Protein AF-A0A0G4MEJ2-F1 (afdb_monomer_lite)

Radius of gyration: 16.05 Å; chains: 1; bounding box: 35×45×44 Å

InterPro domains:
  IPR000631 ATP/ADP-dependent (S)-NAD(P)H-hydrate dehydratase [PF01256] (11-90)
  IPR000631 ATP/ADP-dependent (S)-NAD(P)H-hydrate dehydratase [PS51383] (1-112)
  IPR017953 Carbohydrate kinase, predicted, conserved site [PS01050] (48-58)
  IPR029056 Ribokinase-like [G3DSA:3.40.1190.20] (3-112)
  IPR029056 Ribokinase-like [SSF53613] (8-94)

Organism: Verticillium longisporum (NCBI:txid100787)

pLDDT: mean 74.96, std 11.47, range [34.28, 88.62]

Foldseek 3Di:
DCPPQVVLLVVLVVVVQDWDWDDDCWIWTGSNPDIDIHNQAAAPDDDVCLVVQLVVQLVVLVVVLVCVVVCVDDDDPDDDDSSVSNSVSNNRSVNVSRVVRVVVNVVVPDDD

Secondary structure (DSSP, 8-state):
--SSHHHHHHHHHHTTT--EEE-SSSEEEE-SS-EEEE--PPPS---TTHHHHHHHHHHHHHHHHHHHHTT-S--TT----HHHHHHHHHHHHHHHHHHHHHHHHHHTTS--

Sequence (112 aa):
EGGETGKVEALARELDGVTIIQKGGSDYISNGKTTLVVDLQGGKKRSGGQGDTLTGAIATFLGWRHAYLEGLWDRGDATLAEDELVGLAAFGGSAVTRMLATSLCKEGTEPT

Structure (mmCIF, N/CA/C/O backbone):
data_AF-A0A0G4MEJ2-F1
#
_entry.id   AF-A0A0G4MEJ2-F1
#
loop_
_atom_site.group_PDB
_atom_site.id
_atom_site.type_symbol
_atom_site.label_atom_id
_atom_site.label_alt_id
_atom_site.label_comp_id
_atom_site.label_asym_id
_atom_site.label_entity_id
_atom_site.label_seq_id
_atom_site.pdbx_PDB_ins_code
_atom_site.Cartn_x
_atom_site.Cartn_y
_atom_site.Cartn_z
_atom_site.occupancy
_atom_site.B_iso_or_equiv
_atom_site.auth_seq_id
_atom_site.auth_comp_id
_atom_site.auth_asym_id
_atom_site.auth_atom_id
_atom_site.pdbx_PDB_model_num
ATOM 1 N N . GLU A 1 1 ? -8.899 -20.372 13.253 1.00 34.28 1 GLU A N 1
ATOM 2 C CA . GLU A 1 1 ? -8.267 -19.084 13.607 1.00 34.28 1 GLU A CA 1
ATOM 3 C C . GLU A 1 1 ? -7.894 -18.379 12.308 1.00 34.28 1 GLU A C 1
ATOM 5 O O . GLU A 1 1 ? -7.232 -18.992 11.488 1.00 34.28 1 GLU A O 1
ATOM 10 N N . GLY A 1 2 ? -8.432 -17.188 12.039 1.00 48.56 2 GLY A N 1
ATOM 11 C CA . GLY A 1 2 ? -8.260 -16.500 10.742 1.00 48.56 2 GLY A CA 1
ATOM 12 C C . GLY A 1 2 ? -9.196 -15.299 10.561 1.00 48.56 2 GLY A C 1
ATOM 13 O O . GLY A 1 2 ? -9.718 -15.073 9.476 1.00 48.56 2 GLY A O 1
ATOM 14 N N . GLY A 1 3 ? -9.512 -14.595 11.653 1.00 60.91 3 GLY A N 1
ATOM 15 C CA . GLY A 1 3 ? -10.735 -13.788 11.757 1.00 60.91 3 GLY A CA 1
ATOM 16 C C . GLY A 1 3 ? -10.800 -12.527 10.887 1.00 60.91 3 GLY A C 1
ATOM 17 O O . GLY A 1 3 ? -11.892 -12.187 10.426 1.00 60.91 3 GLY A O 1
ATOM 18 N N . GLU A 1 4 ? -9.670 -11.851 10.653 1.00 64.19 4 GLU A N 1
ATOM 19 C CA . GLU A 1 4 ? -9.621 -10.566 9.930 1.00 64.19 4 GLU A CA 1
ATOM 20 C C . GLU A 1 4 ? -8.715 -10.611 8.693 1.00 64.19 4 GLU A C 1
ATOM 22 O O . GLU A 1 4 ? -9.179 -10.300 7.598 1.00 64.19 4 GLU A O 1
ATOM 27 N N . THR A 1 5 ? -7.479 -11.107 8.817 1.00 72.81 5 THR A N 1
ATOM 28 C CA . THR A 1 5 ? -6.548 -11.269 7.682 1.00 72.81 5 THR A CA 1
ATOM 29 C C . THR A 1 5 ? -7.113 -12.169 6.583 1.00 72.81 5 THR A C 1
ATOM 31 O O . THR A 1 5 ? -7.091 -11.801 5.411 1.00 72.81 5 THR A O 1
ATOM 34 N N . GLY A 1 6 ? -7.732 -13.293 6.960 1.00 77.00 6 GLY A N 1
ATOM 35 C CA . GLY A 1 6 ? -8.335 -14.228 6.006 1.00 77.00 6 GLY A CA 1
ATOM 36 C C . GLY A 1 6 ? -9.509 -13.639 5.214 1.00 77.00 6 GLY A C 1
ATOM 37 O O . GLY A 1 6 ? -9.749 -14.048 4.081 1.00 77.00 6 GLY A O 1
ATOM 38 N N . LYS A 1 7 ? -10.225 -12.645 5.764 1.00 81.75 7 LYS A N 1
ATOM 39 C CA . LYS A 1 7 ? -11.319 -11.963 5.049 1.00 81.75 7 LYS A CA 1
ATOM 40 C C . LYS A 1 7 ? -10.788 -11.003 3.991 1.00 81.75 7 LYS A C 1
ATOM 42 O O . LYS A 1 7 ? -11.322 -10.962 2.888 1.00 81.75 7 LYS A O 1
ATOM 47 N N . VAL A 1 8 ? -9.741 -10.250 4.323 1.00 83.44 8 VAL A N 1
ATOM 48 C CA . VAL A 1 8 ? -9.080 -9.325 3.393 1.00 83.44 8 VAL A CA 1
ATOM 49 C C . VAL A 1 8 ? -8.377 -10.066 2.264 1.00 83.44 8 VAL A C 1
ATOM 51 O O . VAL A 1 8 ? -8.477 -9.651 1.115 1.00 83.44 8 VAL A O 1
ATOM 54 N N . GLU A 1 9 ? -7.744 -11.197 2.568 1.00 84.19 9 GLU A N 1
ATOM 55 C CA . GLU A 1 9 ? -7.143 -12.073 1.560 1.00 84.19 9 GLU A CA 1
ATOM 56 C C . GLU A 1 9 ? -8.184 -12.639 0.600 1.00 84.19 9 GLU A C 1
ATOM 58 O O . GLU A 1 9 ? -7.997 -12.583 -0.615 1.00 84.19 9 GLU A O 1
ATOM 63 N N . ALA A 1 10 ? -9.291 -13.166 1.134 1.00 84.06 10 ALA A N 1
ATOM 64 C CA . ALA A 1 10 ? -10.374 -13.702 0.320 1.00 84.06 10 ALA A CA 1
ATOM 65 C C . ALA A 1 10 ? -10.980 -12.620 -0.583 1.00 84.06 10 ALA A C 1
ATOM 67 O O . ALA A 1 10 ? -11.194 -12.864 -1.766 1.00 84.06 10 ALA A O 1
ATOM 68 N N . LEU A 1 11 ? -11.185 -11.410 -0.054 1.00 84.50 11 LEU A N 1
ATOM 69 C CA . LEU A 1 11 ? -11.704 -10.289 -0.834 1.00 84.50 11 LEU A CA 1
ATOM 70 C C . LEU A 1 11 ? -10.729 -9.853 -1.936 1.00 84.50 11 LEU A C 1
ATOM 72 O O . LEU A 1 11 ? -11.154 -9.602 -3.059 1.00 84.50 11 LEU A O 1
ATOM 76 N N . ALA A 1 12 ? -9.430 -9.792 -1.640 1.00 85.06 12 ALA A N 1
ATOM 77 C CA . ALA A 1 12 ? -8.411 -9.451 -2.629 1.00 85.06 12 ALA A CA 1
ATOM 78 C C . ALA A 1 12 ? -8.326 -10.501 -3.745 1.00 85.06 12 ALA A C 1
ATOM 80 O O . ALA A 1 12 ? -8.188 -10.139 -4.909 1.00 85.06 12 ALA A O 1
ATOM 81 N N . ARG A 1 13 ? -8.474 -11.793 -3.414 1.00 84.69 13 ARG A N 1
ATOM 82 C CA . ARG A 1 13 ? -8.545 -12.879 -4.408 1.00 84.69 13 ARG A CA 1
ATOM 83 C C . ARG A 1 13 ? -9.786 -12.791 -5.287 1.00 84.69 13 ARG A C 1
ATOM 85 O O . ARG A 1 13 ? -9.670 -12.973 -6.492 1.00 84.69 13 ARG A O 1
ATOM 92 N N . GLU A 1 14 ? -10.943 -12.508 -4.696 1.00 87.25 14 GLU A N 1
ATOM 93 C CA . GLU A 1 14 ? -12.208 -12.405 -5.434 1.00 87.25 14 GLU A CA 1
ATOM 94 C C . GLU A 1 14 ? -12.210 -11.215 -6.404 1.00 87.25 14 GLU A C 1
ATOM 96 O O . GLU A 1 14 ? -12.830 -11.256 -7.462 1.00 87.25 14 GLU A O 1
ATOM 101 N N . LEU A 1 15 ? -11.465 -10.163 -6.065 1.00 84.50 15 LEU A N 1
ATOM 102 C CA . LEU A 1 15 ? -11.258 -8.986 -6.903 1.00 84.50 15 LEU A CA 1
ATOM 103 C C . LEU A 1 15 ? -10.028 -9.112 -7.825 1.00 84.50 15 LEU A C 1
ATOM 105 O O . LEU A 1 15 ? -9.451 -8.099 -8.206 1.00 84.50 15 LEU A O 1
ATOM 109 N N . ASP A 1 16 ? -9.623 -10.336 -8.176 1.00 81.31 16 ASP A N 1
ATOM 110 C CA . ASP A 1 16 ? -8.545 -10.632 -9.135 1.00 81.31 16 ASP A CA 1
ATOM 111 C C . ASP A 1 16 ? -7.145 -10.128 -8.713 1.00 81.31 16 ASP A C 1
ATOM 113 O O . ASP A 1 16 ? -6.316 -9.715 -9.521 1.00 81.31 16 ASP A O 1
ATOM 117 N N . GLY A 1 17 ? -6.852 -10.156 -7.409 1.00 76.69 17 GLY A N 1
ATOM 118 C CA . GLY A 1 17 ? -5.518 -9.864 -6.870 1.00 76.69 17 GLY A CA 1
ATOM 119 C C . GLY A 1 17 ? -5.214 -8.381 -6.640 1.00 76.69 17 GLY A C 1
ATOM 120 O O . GLY A 1 17 ? -4.049 -8.002 -6.499 1.00 76.69 17 GLY A O 1
ATOM 121 N N . VAL A 1 18 ? -6.236 -7.523 -6.578 1.00 84.12 18 VAL A N 1
ATOM 122 C CA . VAL A 1 18 ? -6.061 -6.113 -6.188 1.00 84.12 18 VAL A CA 1
ATOM 123 C C . VAL A 1 18 ? -5.521 -5.983 -4.762 1.00 84.12 18 VAL A C 1
ATOM 125 O O . VAL A 1 18 ? -5.815 -6.789 -3.879 1.00 84.12 18 VAL A O 1
ATOM 128 N N . THR A 1 19 ? -4.749 -4.924 -4.511 1.00 83.69 19 THR A N 1
ATOM 129 C CA . THR A 1 19 ? -4.264 -4.613 -3.160 1.00 83.69 19 THR A CA 1
ATOM 130 C C . THR A 1 19 ? -5.347 -3.897 -2.359 1.00 83.69 19 THR A C 1
ATOM 132 O O . THR A 1 19 ? -5.773 -2.798 -2.711 1.00 83.69 19 THR A O 1
ATOM 135 N N . ILE A 1 20 ? -5.775 -4.511 -1.260 1.00 84.25 20 ILE A N 1
ATOM 136 C CA . ILE A 1 20 ? -6.805 -4.002 -0.355 1.00 84.25 20 ILE A CA 1
ATOM 137 C C . ILE A 1 20 ? -6.163 -3.572 0.953 1.00 84.25 20 ILE A C 1
ATOM 139 O O . ILE A 1 20 ? -5.400 -4.329 1.546 1.00 84.25 20 ILE A O 1
ATOM 143 N N . ILE A 1 21 ? -6.530 -2.380 1.428 1.00 83.38 21 ILE A N 1
ATOM 144 C CA . ILE A 1 21 ? -6.159 -1.865 2.748 1.00 83.38 21 ILE A CA 1
ATOM 145 C C . ILE A 1 21 ? -7.416 -1.827 3.621 1.00 83.38 21 ILE A C 1
ATOM 147 O O . ILE A 1 21 ? -8.264 -0.943 3.469 1.00 83.38 21 ILE A O 1
ATOM 151 N N . GLN A 1 22 ? -7.540 -2.767 4.554 1.00 83.50 22 GLN A N 1
ATOM 152 C CA . GLN A 1 22 ? -8.571 -2.733 5.587 1.00 83.50 22 GLN A CA 1
ATOM 153 C C . GLN A 1 22 ? -8.041 -1.990 6.805 1.00 83.50 22 GLN A C 1
ATOM 155 O O . GLN A 1 22 ? -7.203 -2.495 7.548 1.00 83.50 22 GLN A O 1
ATOM 160 N N . LYS A 1 23 ? -8.575 -0.790 7.019 1.00 76.19 23 LYS A N 1
ATOM 161 C CA . LYS A 1 23 ? -8.229 0.035 8.175 1.00 76.19 23 LYS A CA 1
ATOM 162 C C . LYS A 1 23 ? -8.978 -0.411 9.424 1.00 76.19 23 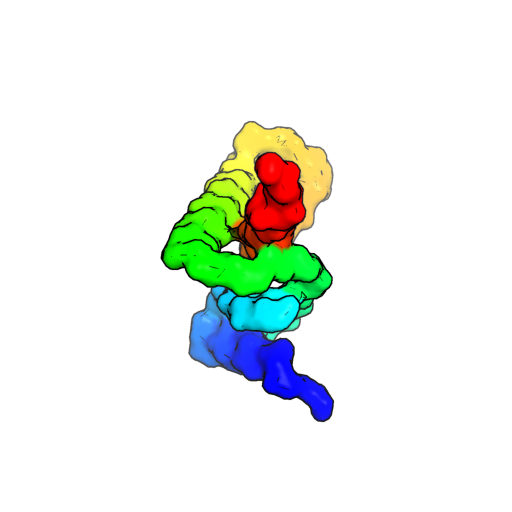LYS A C 1
ATOM 164 O O . LYS A 1 23 ? -10.166 -0.732 9.344 1.00 76.19 23 LYS A O 1
ATOM 169 N N . GLY A 1 24 ? -8.320 -0.354 10.576 1.00 75.00 24 GLY A N 1
ATOM 170 C CA . GLY A 1 24 ? -8.896 -0.811 11.841 1.00 75.00 24 GLY A CA 1
ATOM 171 C C . GLY A 1 24 ? -8.073 -0.416 13.064 1.00 75.00 24 GLY A C 1
ATOM 172 O O . GLY A 1 24 ? -7.362 0.587 13.059 1.00 75.00 24 GLY A O 1
ATOM 173 N N . GLY A 1 25 ? -8.186 -1.203 14.139 1.00 71.25 25 GLY A N 1
ATOM 174 C CA . GLY A 1 25 ? -7.259 -1.105 15.277 1.00 71.25 25 GLY A CA 1
ATOM 175 C C . GLY A 1 25 ? -5.810 -1.382 14.856 1.00 71.25 25 GLY A C 1
ATOM 176 O O . GLY A 1 25 ? -4.892 -0.722 15.339 1.00 71.25 25 GLY A O 1
ATOM 177 N N . SER A 1 26 ? -5.648 -2.259 13.868 1.00 77.12 26 SER A N 1
ATOM 178 C CA . SER A 1 26 ? -4.444 -2.460 13.063 1.00 77.12 26 SER A CA 1
ATOM 179 C C . SER A 1 26 ? -4.872 -2.423 11.589 1.00 77.12 26 SER A C 1
ATOM 181 O O . SER A 1 26 ? -6.014 -2.777 11.279 1.00 77.12 26 SER A O 1
ATOM 183 N N . ASP A 1 27 ? -4.005 -1.944 10.694 1.00 81.56 27 ASP A N 1
ATOM 184 C CA . ASP A 1 27 ? -4.328 -1.905 9.263 1.00 81.56 27 ASP A CA 1
ATOM 185 C C . ASP A 1 27 ? -3.804 -3.183 8.602 1.00 81.56 27 ASP A C 1
ATOM 187 O O . ASP A 1 27 ? -2.632 -3.534 8.753 1.00 81.56 27 ASP A O 1
ATOM 191 N N . TYR A 1 28 ? -4.667 -3.869 7.857 1.00 84.75 28 TYR A N 1
ATOM 192 C CA . TYR A 1 28 ? -4.317 -5.073 7.110 1.00 84.75 28 TYR A CA 1
ATOM 193 C C . TYR A 1 28 ? -4.253 -4.753 5.626 1.00 84.75 28 TYR A C 1
ATOM 195 O O . TYR A 1 28 ? -5.199 -4.201 5.064 1.00 84.75 28 TYR A O 1
ATOM 203 N N . ILE A 1 29 ? -3.147 -5.110 4.989 1.00 86.25 29 ILE A N 1
ATOM 204 C CA . ILE A 1 29 ? -2.899 -4.850 3.575 1.00 86.25 29 ILE A CA 1
ATOM 205 C C . ILE A 1 29 ? -2.699 -6.194 2.895 1.00 86.25 29 ILE A C 1
ATOM 207 O O . ILE A 1 29 ? -1.762 -6.900 3.247 1.00 86.25 29 ILE A O 1
ATOM 211 N N . SER A 1 30 ? -3.540 -6.566 1.933 1.00 85.19 30 SER A N 1
ATOM 212 C CA . SER A 1 30 ? -3.369 -7.828 1.203 1.00 85.19 30 SER A CA 1
ATOM 213 C C . SER A 1 30 ? -3.613 -7.675 -0.282 1.00 85.19 30 SER A C 1
ATOM 215 O O . SER A 1 30 ? -4.511 -6.949 -0.697 1.00 85.19 30 SER A O 1
ATOM 217 N N . ASN A 1 31 ? -2.832 -8.407 -1.071 1.00 84.00 31 ASN A N 1
ATOM 218 C CA . ASN A 1 31 ? -3.034 -8.602 -2.508 1.00 84.00 31 ASN A CA 1
ATOM 219 C C . ASN A 1 31 ? -3.615 -9.998 -2.826 1.00 84.00 31 ASN A C 1
ATOM 221 O O . ASN A 1 31 ? -3.572 -10.456 -3.965 1.00 84.00 31 ASN A O 1
ATOM 225 N N . GLY A 1 32 ? -4.086 -10.727 -1.807 1.00 80.31 32 GLY A N 1
ATOM 226 C CA . GLY A 1 32 ? -4.611 -12.087 -1.940 1.00 80.31 32 GLY A CA 1
ATOM 227 C C . GLY A 1 32 ? -3.540 -13.187 -1.965 1.00 80.31 32 GLY A C 1
ATOM 228 O O . GLY A 1 32 ? -3.876 -14.368 -1.845 1.00 80.31 32 GLY A O 1
ATOM 229 N N . LYS A 1 33 ? -2.253 -12.845 -2.075 1.00 80.31 33 LYS A N 1
ATOM 230 C CA . LYS A 1 33 ? -1.123 -13.787 -1.951 1.00 80.31 33 LYS A CA 1
ATOM 231 C C . LYS A 1 33 ? -0.325 -13.552 -0.672 1.00 80.31 33 LYS A C 1
ATOM 233 O O . LYS A 1 33 ? -0.001 -14.508 0.024 1.00 80.31 33 LYS A O 1
ATOM 238 N N . THR A 1 34 ? -0.067 -12.287 -0.366 1.00 79.44 34 THR A N 1
ATOM 239 C CA . THR A 1 34 ? 0.704 -11.823 0.784 1.00 79.44 34 THR A CA 1
ATOM 240 C C . THR A 1 34 ? -0.124 -10.815 1.563 1.00 79.44 34 THR A C 1
ATOM 242 O O . THR A 1 34 ? -0.758 -9.938 0.972 1.00 79.44 34 THR A O 1
ATOM 245 N N . THR A 1 35 ? -0.078 -10.920 2.890 1.00 82.56 35 THR A N 1
ATOM 246 C CA . THR A 1 35 ? -0.754 -9.994 3.799 1.00 82.56 35 THR A CA 1
ATOM 247 C C . THR A 1 35 ? 0.254 -9.350 4.731 1.00 82.56 35 THR A C 1
ATOM 249 O O . THR A 1 35 ? 0.982 -10.032 5.450 1.00 82.56 35 THR A O 1
ATOM 252 N N . LEU A 1 36 ? 0.285 -8.023 4.717 1.00 81.88 36 LEU A N 1
ATOM 253 C CA . LEU A 1 36 ? 1.069 -7.190 5.611 1.00 81.88 36 LEU A CA 1
ATOM 254 C C . LEU A 1 36 ? 0.161 -6.652 6.713 1.00 81.88 36 LEU A C 1
ATOM 256 O O . LEU A 1 36 ? -0.981 -6.256 6.468 1.00 81.88 36 LEU A O 1
ATOM 260 N N . VAL A 1 37 ? 0.691 -6.615 7.930 1.00 82.88 37 VAL A N 1
ATOM 261 C CA . VAL A 1 37 ? 0.001 -6.057 9.091 1.00 82.88 37 VAL A CA 1
ATOM 262 C C . VAL A 1 37 ? 0.758 -4.821 9.541 1.00 82.88 37 VAL A C 1
ATOM 264 O O . VAL A 1 37 ? 1.948 -4.883 9.845 1.00 82.88 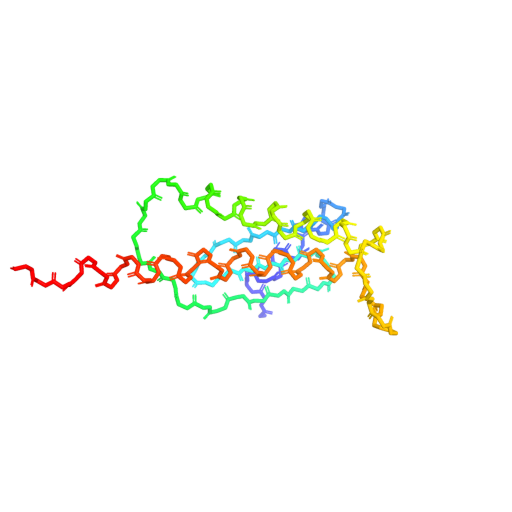37 VAL A O 1
ATOM 267 N N . VAL A 1 38 ? 0.063 -3.692 9.593 1.00 79.12 38 VAL A N 1
ATOM 268 C CA . VAL A 1 38 ? 0.578 -2.462 10.184 1.00 79.12 38 VAL A CA 1
ATOM 269 C C . VAL A 1 38 ? -0.005 -2.365 11.583 1.00 79.12 38 VAL A C 1
ATOM 271 O O . VAL A 1 38 ? -1.188 -2.067 11.743 1.00 79.12 38 VAL A O 1
ATOM 274 N N . ASP A 1 39 ? 0.827 -2.577 12.602 1.00 76.31 39 ASP A N 1
ATOM 275 C CA . ASP A 1 39 ? 0.432 -2.475 14.016 1.00 76.31 39 ASP A CA 1
ATOM 276 C C . ASP A 1 39 ? 0.973 -1.209 14.709 1.00 76.31 39 ASP A C 1
ATOM 278 O O . ASP A 1 39 ? 1.298 -1.176 15.891 1.00 76.31 39 ASP A O 1
ATOM 282 N N . LEU A 1 40 ? 1.115 -0.123 13.949 1.00 69.12 40 LEU A N 1
ATOM 283 C CA . LEU A 1 40 ? 1.600 1.153 14.474 1.00 69.12 40 LEU A CA 1
ATOM 284 C C . LEU A 1 40 ? 0.494 1.899 15.214 1.00 69.12 40 LEU A C 1
ATOM 286 O O . LEU A 1 40 ? -0.445 2.350 14.582 1.00 69.12 40 LEU A O 1
ATOM 290 N N . GLN A 1 41 ? 0.608 2.120 16.521 1.00 64.88 41 GLN A N 1
ATOM 291 C CA . GLN A 1 41 ? -0.406 2.856 17.285 1.00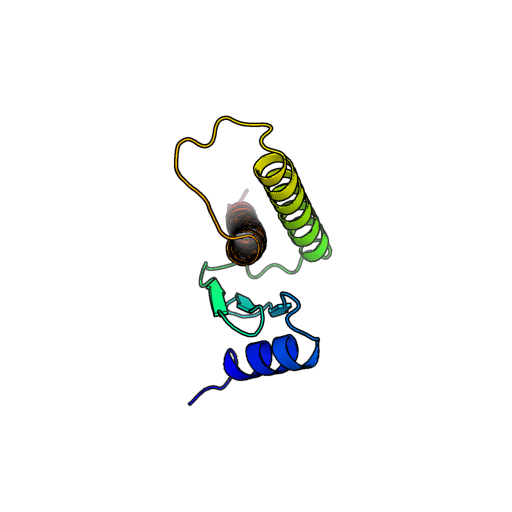 64.88 41 GLN A CA 1
ATOM 292 C C . GLN A 1 41 ? -0.796 4.189 16.606 1.00 64.88 41 GLN A C 1
ATOM 294 O O . GLN A 1 41 ? 0.040 5.078 16.437 1.00 64.88 41 GLN A O 1
ATOM 299 N N . GLY A 1 42 ? -2.069 4.312 16.210 1.00 63.41 42 GLY A N 1
ATOM 300 C CA . GLY A 1 42 ? -2.637 5.514 15.591 1.00 63.41 42 GLY A CA 1
ATOM 301 C C . GLY A 1 42 ? -3.352 6.415 16.602 1.00 63.41 42 GLY A C 1
ATOM 302 O O . GLY A 1 42 ? -3.848 5.950 17.632 1.00 63.41 42 GLY A O 1
ATOM 303 N N . GLY A 1 43 ? -3.444 7.710 16.298 1.00 58.28 43 GLY A N 1
ATOM 304 C CA . GLY A 1 43 ? -4.215 8.662 17.099 1.00 58.28 43 GLY A CA 1
ATOM 305 C C . GLY A 1 43 ? -5.722 8.383 17.046 1.00 58.28 43 GLY A C 1
ATOM 306 O O . GLY A 1 43 ? -6.278 8.098 15.991 1.00 58.28 43 GLY A O 1
ATOM 307 N N . LYS A 1 44 ? -6.420 8.514 18.183 1.00 56.66 44 LYS A N 1
ATOM 308 C CA . LYS A 1 44 ? -7.878 8.269 18.300 1.00 56.66 44 LYS A CA 1
ATOM 309 C C . LYS A 1 44 ? -8.758 9.346 17.641 1.00 56.66 44 LYS A C 1
ATOM 311 O O . LYS A 1 44 ? -9.985 9.250 17.677 1.00 56.66 44 LYS A O 1
ATOM 316 N N . LYS A 1 45 ? -8.165 10.406 17.086 1.00 55.94 45 LYS A N 1
ATOM 317 C CA . LYS A 1 45 ? -8.888 11.589 16.603 1.00 55.94 45 LYS A CA 1
ATOM 318 C C . LYS A 1 45 ? -9.390 11.357 15.178 1.00 55.94 45 LYS A C 1
ATOM 320 O O . LYS A 1 45 ? -8.585 11.273 14.264 1.00 55.94 45 LYS A O 1
ATOM 325 N N . ARG A 1 46 ? -10.712 11.301 14.963 1.00 57.75 46 ARG A N 1
ATOM 326 C CA . ARG A 1 46 ? -11.347 11.296 13.626 1.00 57.75 46 ARG A CA 1
ATOM 327 C C . ARG A 1 46 ? -11.429 12.720 13.066 1.00 57.75 46 ARG A C 1
ATOM 329 O O . ARG A 1 46 ? -12.441 13.396 13.206 1.00 57.75 46 ARG A O 1
ATOM 336 N N . SER A 1 47 ? -10.356 13.193 12.447 1.00 59.41 47 SER A N 1
ATOM 337 C CA . SER A 1 47 ? -10.427 14.300 11.487 1.00 59.41 47 SER A CA 1
ATOM 338 C C . SER A 1 47 ? -10.960 13.792 10.140 1.00 59.41 47 SER A C 1
ATOM 340 O O . SER A 1 47 ? -10.545 12.733 9.669 1.00 59.41 47 SER A O 1
ATOM 342 N N . GLY A 1 48 ? -11.874 14.541 9.514 1.00 61.94 48 GLY A N 1
ATOM 343 C CA . GLY A 1 48 ? -12.529 14.159 8.253 1.00 61.94 48 GLY A CA 1
ATOM 344 C C . GLY A 1 48 ? -11.587 13.931 7.058 1.00 61.94 48 GLY A C 1
ATOM 345 O O . GLY A 1 48 ? -12.005 13.295 6.103 1.00 61.94 48 GLY A O 1
ATOM 346 N N . GLY A 1 49 ? -10.323 14.373 7.133 1.00 68.38 49 GLY A N 1
ATOM 347 C CA . GLY A 1 49 ? -9.331 14.284 6.048 1.00 68.38 49 GLY A CA 1
ATOM 348 C C . GLY A 1 49 ? -8.285 13.164 6.167 1.00 68.38 49 GLY A C 1
ATOM 349 O O . GLY A 1 49 ? -7.345 13.120 5.381 1.00 68.38 49 GLY A O 1
ATOM 350 N N . GLN A 1 50 ? -8.398 12.242 7.131 1.00 68.81 50 GLN A N 1
ATOM 351 C CA . GLN A 1 50 ? -7.421 11.141 7.276 1.00 68.81 50 GLN A CA 1
ATOM 352 C C . GLN A 1 50 ? -7.357 10.204 6.063 1.00 68.81 50 GLN A C 1
ATOM 354 O O . GLN A 1 50 ? -6.316 9.610 5.794 1.00 68.81 50 GLN A O 1
ATOM 359 N N . GLY A 1 51 ? -8.471 10.047 5.342 1.00 72.12 51 GLY A N 1
ATOM 360 C CA . GLY A 1 51 ? -8.497 9.284 4.094 1.00 72.12 51 GLY A CA 1
ATOM 361 C C . GLY A 1 51 ? -7.714 9.970 2.974 1.00 72.12 51 GLY A C 1
ATOM 362 O O . GLY A 1 51 ? -7.022 9.291 2.218 1.00 72.12 51 GLY A O 1
ATOM 363 N N . ASP A 1 52 ? -7.765 11.298 2.913 1.00 78.81 52 ASP A N 1
ATOM 364 C CA . ASP A 1 52 ? -7.111 12.088 1.866 1.00 78.81 52 ASP A CA 1
ATOM 365 C C . ASP A 1 52 ? -5.593 12.104 2.054 1.00 78.81 52 ASP A C 1
ATOM 367 O O . ASP A 1 52 ? -4.840 11.892 1.107 1.00 78.81 52 ASP A O 1
ATOM 371 N N . THR A 1 53 ? -5.122 12.251 3.297 1.00 77.88 53 THR A N 1
ATOM 372 C CA . THR A 1 53 ? -3.688 12.139 3.605 1.00 77.88 53 THR A CA 1
ATOM 373 C C . THR A 1 53 ? -3.147 10.748 3.277 1.00 77.88 53 THR A C 1
ATOM 375 O O . THR A 1 53 ? -2.071 10.633 2.692 1.00 77.88 53 THR A O 1
ATOM 378 N N . LEU A 1 54 ? -3.902 9.693 3.598 1.00 78.38 54 LEU A N 1
ATOM 379 C CA . LEU A 1 54 ? -3.510 8.319 3.289 1.00 78.38 54 LEU A CA 1
ATOM 380 C C . LEU A 1 54 ? -3.403 8.082 1.787 1.00 78.38 54 LEU A C 1
ATOM 382 O O . LEU A 1 54 ? -2.388 7.586 1.307 1.00 78.38 54 LEU A O 1
ATOM 386 N N . THR A 1 55 ? -4.453 8.426 1.047 1.00 80.94 55 THR A N 1
ATOM 387 C CA . THR A 1 55 ? -4.487 8.220 -0.403 1.00 80.94 55 THR A CA 1
ATOM 388 C C . THR A 1 55 ? -3.427 9.066 -1.107 1.00 80.94 55 THR A C 1
ATOM 390 O O . THR A 1 55 ? -2.756 8.551 -1.997 1.00 80.94 55 THR A O 1
ATOM 393 N N . GLY A 1 56 ? -3.182 10.301 -0.656 1.00 84.00 56 GLY A N 1
ATOM 394 C CA . GLY A 1 56 ? -2.099 11.152 -1.159 1.00 84.00 56 GLY A CA 1
ATOM 395 C C . GLY A 1 56 ? -0.697 10.589 -0.891 1.00 84.00 56 GLY A C 1
ATOM 396 O O . GLY A 1 56 ? 0.151 10.588 -1.787 1.00 84.00 56 GLY A O 1
ATOM 397 N N . ALA A 1 57 ? -0.451 10.045 0.306 1.00 85.12 57 ALA A N 1
ATOM 398 C CA . ALA A 1 57 ? 0.815 9.386 0.628 1.00 85.12 57 ALA A CA 1
ATOM 399 C C . ALA A 1 57 ? 1.025 8.120 -0.221 1.00 85.12 57 ALA A C 1
ATOM 401 O O . ALA A 1 57 ? 2.088 7.948 -0.815 1.00 85.12 57 ALA A O 1
ATOM 402 N N . ILE A 1 58 ? -0.002 7.270 -0.350 1.00 84.88 58 ILE A N 1
ATOM 403 C CA . ILE A 1 58 ? 0.053 6.066 -1.197 1.00 84.88 58 ILE A CA 1
ATOM 404 C C . ILE A 1 58 ? 0.310 6.445 -2.657 1.00 84.88 58 ILE A C 1
ATOM 406 O O . ILE A 1 58 ? 1.187 5.862 -3.286 1.00 84.88 58 ILE A O 1
ATOM 410 N N . ALA A 1 59 ? -0.409 7.435 -3.195 1.00 85.88 59 ALA A N 1
ATOM 411 C CA . ALA A 1 59 ? -0.220 7.903 -4.567 1.00 85.88 59 ALA A CA 1
ATOM 412 C C . ALA A 1 59 ? 1.218 8.386 -4.814 1.00 85.88 59 ALA A C 1
ATOM 414 O O . ALA A 1 59 ? 1.803 8.080 -5.851 1.00 85.88 59 ALA A O 1
ATOM 415 N N . THR A 1 60 ? 1.815 9.067 -3.833 1.00 88.62 60 THR A N 1
ATOM 416 C CA . THR A 1 60 ? 3.217 9.503 -3.896 1.00 88.62 60 THR A CA 1
ATOM 417 C C . THR A 1 60 ? 4.169 8.306 -3.957 1.00 88.62 60 THR A C 1
ATOM 419 O O . THR A 1 60 ? 5.025 8.246 -4.841 1.00 88.62 60 THR A O 1
ATOM 422 N N . PHE A 1 61 ? 3.985 7.309 -3.085 1.00 87.12 61 PHE A N 1
ATOM 423 C CA . PHE A 1 61 ? 4.801 6.092 -3.107 1.00 87.12 61 PHE A CA 1
ATOM 424 C C . PHE A 1 61 ? 4.607 5.268 -4.388 1.00 87.12 61 PHE A C 1
ATOM 426 O O . PHE A 1 61 ? 5.570 4.699 -4.896 1.00 87.12 61 PHE A O 1
ATOM 433 N N . LEU A 1 62 ? 3.399 5.237 -4.957 1.00 85.88 62 LEU A N 1
ATOM 434 C CA . LEU A 1 62 ? 3.143 4.609 -6.257 1.00 85.88 62 LEU A CA 1
ATOM 435 C C . LEU A 1 62 ? 3.832 5.359 -7.407 1.00 85.88 62 LEU A C 1
ATOM 437 O O . LEU A 1 62 ? 4.353 4.722 -8.320 1.00 85.88 62 LEU A O 1
ATOM 441 N N . GLY A 1 63 ? 3.893 6.692 -7.344 1.00 86.69 63 GLY A N 1
ATOM 442 C CA . GLY A 1 63 ? 4.677 7.502 -8.277 1.00 86.69 63 GLY A CA 1
ATOM 443 C C . GLY A 1 63 ? 6.171 7.179 -8.204 1.00 86.69 63 GLY A C 1
ATOM 444 O O . GLY A 1 63 ? 6.810 6.966 -9.232 1.00 86.69 63 GLY A O 1
ATOM 445 N N . TRP A 1 64 ? 6.722 7.044 -6.994 1.00 87.06 64 TRP A N 1
ATOM 446 C CA . TRP A 1 64 ? 8.108 6.599 -6.809 1.00 87.06 64 TRP A CA 1
ATOM 447 C C . TRP A 1 64 ? 8.330 5.162 -7.268 1.00 87.06 64 TRP A C 1
ATOM 449 O O . TRP A 1 64 ? 9.351 4.889 -7.886 1.00 87.06 64 TRP A O 1
ATOM 459 N N . ARG A 1 65 ? 7.373 4.253 -7.054 1.00 86.25 65 ARG A N 1
ATOM 460 C CA . ARG A 1 65 ? 7.414 2.904 -7.640 1.00 86.25 65 ARG A CA 1
ATOM 461 C C . ARG A 1 65 ? 7.506 2.974 -9.162 1.00 86.25 65 ARG A C 1
ATOM 463 O O . ARG A 1 65 ? 8.303 2.249 -9.742 1.00 86.25 65 ARG A O 1
ATOM 470 N N . HIS A 1 66 ? 6.697 3.807 -9.811 1.00 84.31 66 HIS A N 1
ATOM 471 C CA . HIS A 1 66 ? 6.710 3.926 -11.267 1.00 84.31 66 HIS A CA 1
ATOM 472 C C . HIS A 1 66 ? 8.063 4.439 -11.776 1.00 84.31 66 HIS A C 1
ATOM 474 O O . HIS A 1 66 ? 8.686 3.773 -12.594 1.00 84.31 66 HIS A O 1
ATOM 480 N N . ALA A 1 67 ? 8.574 5.529 -11.200 1.00 85.19 67 ALA A N 1
ATOM 481 C CA . ALA A 1 67 ? 9.895 6.060 -11.536 1.00 85.19 67 ALA A CA 1
ATOM 482 C C . ALA A 1 67 ? 11.037 5.079 -11.208 1.00 85.19 67 ALA A C 1
ATOM 484 O O . ALA A 1 67 ? 12.023 4.999 -11.943 1.00 85.19 67 ALA A O 1
ATOM 485 N N . TYR A 1 68 ? 10.887 4.285 -10.140 1.00 82.50 68 TYR A N 1
ATOM 486 C CA . TYR A 1 68 ? 11.785 3.177 -9.846 1.00 82.50 68 TYR A CA 1
ATOM 487 C C . TYR A 1 68 ? 11.742 2.183 -11.000 1.00 82.50 68 TYR A C 1
ATOM 489 O O . TYR A 1 68 ? 12.783 1.970 -11.597 1.00 82.50 68 TYR A O 1
ATOM 497 N N . LEU A 1 69 ? 10.575 1.653 -11.386 1.00 82.69 69 LEU A N 1
ATOM 498 C CA . LEU A 1 69 ? 10.423 0.682 -12.480 1.00 82.69 69 LEU A CA 1
ATOM 499 C C . LEU A 1 69 ? 10.950 1.187 -13.829 1.00 82.69 69 LEU A C 1
ATOM 501 O O . LEU A 1 69 ? 11.609 0.414 -14.525 1.00 82.69 69 LEU A O 1
ATOM 505 N N . GLU A 1 70 ? 10.763 2.468 -14.146 1.00 84.19 70 GLU A N 1
ATOM 506 C CA . GLU A 1 70 ? 11.310 3.117 -15.348 1.00 84.19 70 GLU A CA 1
ATOM 507 C C . GLU A 1 70 ? 12.839 3.287 -15.324 1.00 84.19 70 GLU A C 1
ATOM 509 O O . GLU A 1 70 ? 13.442 3.623 -16.339 1.00 84.19 70 GLU A O 1
ATOM 514 N N . GLY A 1 71 ? 13.493 3.015 -14.191 1.00 82.31 71 GLY A N 1
ATOM 515 C CA . GLY A 1 71 ? 14.945 3.106 -14.063 1.00 82.31 71 GLY A CA 1
ATOM 516 C C . GLY A 1 71 ? 15.456 4.538 -13.967 1.00 82.31 71 GLY A C 1
ATOM 517 O O . GLY A 1 71 ? 16.592 4.799 -14.346 1.00 82.31 71 GLY A O 1
ATOM 518 N N . LEU A 1 72 ? 14.636 5.459 -13.450 1.00 84.12 72 LEU A N 1
ATOM 519 C CA . LEU A 1 72 ? 15.013 6.865 -13.294 1.00 84.12 72 LEU A CA 1
ATOM 520 C C . LEU A 1 72 ? 16.167 7.065 -12.292 1.00 84.12 72 LEU A C 1
ATOM 522 O O . LEU A 1 72 ? 16.906 8.044 -12.385 1.00 84.12 72 LEU A O 1
ATOM 526 N N . TRP A 1 73 ? 16.325 6.140 -11.343 1.00 82.12 73 TRP A N 1
ATOM 527 C CA . TRP A 1 73 ? 17.399 6.135 -10.349 1.00 82.12 73 TRP A CA 1
ATOM 528 C C . TRP A 1 73 ? 18.292 4.911 -10.508 1.00 82.12 73 TRP A C 1
ATOM 530 O O . TRP A 1 73 ? 17.820 3.846 -10.905 1.00 82.12 73 TRP A O 1
ATOM 540 N N . ASP A 1 74 ? 19.569 5.056 -10.149 1.00 77.25 74 ASP A N 1
ATOM 541 C CA . ASP A 1 74 ? 20.501 3.933 -10.083 1.00 77.25 74 ASP A CA 1
ATOM 542 C C . ASP A 1 74 ? 20.106 3.002 -8.925 1.00 77.25 74 ASP A C 1
ATOM 544 O O . ASP A 1 74 ? 20.018 3.424 -7.769 1.00 77.25 74 ASP A O 1
ATOM 548 N N . ARG A 1 75 ? 19.785 1.749 -9.259 1.00 68.94 75 ARG A N 1
ATOM 549 C CA . ARG A 1 75 ? 19.165 0.770 -8.348 1.00 68.94 75 ARG A CA 1
ATOM 550 C C . ARG A 1 75 ? 20.164 -0.264 -7.825 1.00 68.94 75 ARG A C 1
ATOM 552 O O . ARG A 1 75 ? 19.803 -1.072 -6.968 1.00 68.94 75 ARG A O 1
ATOM 559 N N . GLY A 1 76 ? 21.400 -0.256 -8.336 1.00 71.06 76 GLY A N 1
ATOM 560 C CA . GLY A 1 76 ? 22.329 -1.377 -8.175 1.00 71.06 76 GLY A CA 1
ATOM 561 C C . GLY A 1 76 ? 21.712 -2.703 -8.656 1.00 71.06 76 GLY A C 1
ATOM 562 O O . GLY A 1 76 ? 20.839 -2.708 -9.520 1.00 71.06 76 GLY A O 1
ATOM 563 N N . ASP A 1 77 ? 22.122 -3.825 -8.057 1.00 69.00 77 ASP A N 1
ATOM 564 C CA . ASP A 1 77 ? 21.607 -5.173 -8.378 1.00 69.00 77 ASP A CA 1
ATOM 565 C C . ASP A 1 77 ? 20.272 -5.522 -7.686 1.00 69.00 77 ASP A C 1
ATOM 567 O O . ASP A 1 77 ? 19.766 -6.639 -7.809 1.00 69.00 77 ASP A O 1
ATOM 571 N N . ALA A 1 78 ? 19.682 -4.601 -6.919 1.00 65.25 78 ALA A N 1
ATOM 572 C CA . ALA A 1 78 ? 18.452 -4.879 -6.188 1.00 65.25 78 ALA A CA 1
ATOM 573 C C . ALA A 1 78 ? 17.239 -4.795 -7.126 1.00 65.25 78 ALA A C 1
ATOM 575 O O . ALA A 1 78 ? 16.794 -3.704 -7.480 1.00 65.25 78 ALA A O 1
ATOM 576 N N . THR A 1 79 ? 16.674 -5.947 -7.496 1.00 69.62 79 THR A N 1
ATOM 577 C CA . THR A 1 79 ? 15.404 -6.039 -8.230 1.00 69.62 79 THR A CA 1
ATOM 578 C C . THR A 1 79 ? 14.274 -6.423 -7.279 1.00 69.62 79 THR A C 1
ATOM 580 O O . THR A 1 79 ? 14.203 -7.567 -6.831 1.00 69.62 79 THR A O 1
ATOM 583 N N . LEU A 1 80 ? 13.388 -5.475 -6.977 1.00 76.81 80 LEU A N 1
ATOM 584 C CA . LEU A 1 80 ? 12.153 -5.739 -6.234 1.00 76.81 80 LEU A CA 1
ATOM 585 C C . LEU A 1 80 ? 11.025 -6.108 -7.200 1.00 76.81 80 LEU A C 1
ATOM 587 O O . LEU A 1 80 ? 10.896 -5.499 -8.267 1.00 76.81 80 LEU A O 1
ATO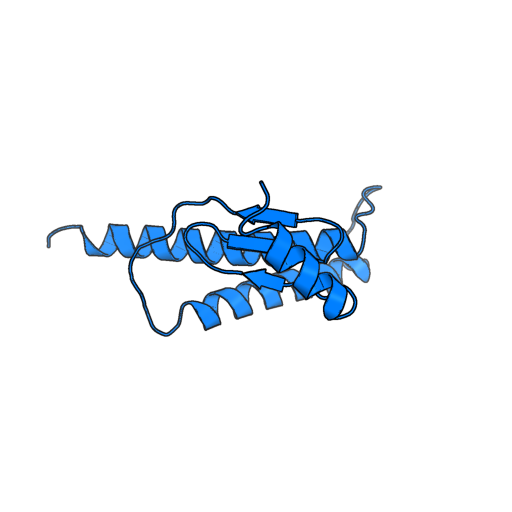M 591 N N . ALA A 1 81 ? 10.203 -7.087 -6.822 1.00 79.38 81 ALA A N 1
ATOM 592 C CA . ALA A 1 81 ? 9.065 -7.500 -7.631 1.00 79.38 81 ALA A CA 1
ATOM 593 C C . ALA A 1 81 ? 7.969 -6.418 -7.644 1.00 79.38 81 ALA A C 1
ATOM 595 O O . ALA A 1 81 ? 7.790 -5.646 -6.698 1.00 79.38 81 ALA A O 1
ATOM 596 N N . GLU A 1 82 ? 7.229 -6.337 -8.749 1.00 75.81 82 GLU A N 1
ATOM 597 C CA . GLU A 1 82 ? 6.231 -5.288 -8.957 1.00 75.81 82 GLU A CA 1
ATOM 598 C C . GLU A 1 82 ? 5.104 -5.284 -7.921 1.00 75.81 82 GLU A C 1
ATOM 600 O O . GLU A 1 82 ? 4.618 -4.209 -7.562 1.00 75.81 82 GLU A O 1
ATOM 605 N N . ASP A 1 83 ? 4.691 -6.468 -7.479 1.00 73.81 83 ASP A N 1
ATOM 606 C CA . ASP A 1 83 ? 3.661 -6.716 -6.474 1.00 73.81 83 ASP A CA 1
ATOM 607 C C . ASP A 1 83 ? 4.156 -6.398 -5.058 1.00 73.81 83 ASP A C 1
ATOM 609 O O . ASP A 1 83 ? 3.422 -5.807 -4.261 1.00 73.81 83 ASP A O 1
ATOM 613 N N . GLU A 1 84 ? 5.420 -6.703 -4.772 1.00 78.94 84 GLU A N 1
ATOM 614 C CA . GLU A 1 84 ? 6.090 -6.336 -3.524 1.00 78.94 84 GLU A CA 1
ATOM 615 C C . GLU A 1 84 ? 6.161 -4.810 -3.357 1.00 78.94 84 GLU A C 1
ATOM 617 O O . GLU A 1 84 ? 5.820 -4.275 -2.301 1.00 78.94 84 GLU A O 1
ATOM 622 N N . LEU A 1 85 ? 6.492 -4.083 -4.430 1.00 82.75 85 LEU A N 1
ATOM 623 C CA . LEU A 1 85 ? 6.538 -2.618 -4.426 1.00 82.75 85 LEU A CA 1
ATOM 624 C C . LEU A 1 85 ? 5.168 -1.972 -4.159 1.00 82.75 85 LEU A C 1
ATOM 626 O O . LEU A 1 85 ? 5.102 -0.928 -3.507 1.00 82.75 85 LEU A O 1
ATOM 630 N N . VAL A 1 86 ? 4.070 -2.571 -4.636 1.00 82.62 86 VAL A N 1
ATOM 631 C CA . VAL A 1 86 ? 2.711 -2.083 -4.326 1.00 82.62 86 VAL A CA 1
ATOM 632 C C . VAL A 1 86 ? 2.390 -2.299 -2.847 1.00 82.62 86 VAL A C 1
ATOM 634 O O . VAL A 1 86 ? 1.878 -1.387 -2.193 1.00 82.62 86 VAL A O 1
ATOM 637 N N . GLY A 1 87 ? 2.744 -3.466 -2.301 1.00 81.69 87 GLY A N 1
ATOM 638 C CA . GLY A 1 87 ? 2.614 -3.750 -0.872 1.00 81.69 87 GLY A CA 1
ATOM 639 C C . GLY A 1 87 ? 3.397 -2.758 -0.006 1.00 81.69 87 GLY A C 1
ATOM 640 O O . GLY A 1 87 ? 2.856 -2.230 0.967 1.00 81.69 87 GLY A O 1
ATOM 641 N N . LEU A 1 88 ? 4.631 -2.429 -0.401 1.00 83.12 88 LEU A N 1
ATOM 642 C CA . LEU A 1 88 ? 5.476 -1.444 0.283 1.00 83.12 88 LEU A CA 1
ATOM 643 C C . LEU A 1 88 ? 4.903 -0.023 0.214 1.00 83.12 88 LEU A C 1
ATOM 645 O O . LEU A 1 88 ? 4.895 0.679 1.225 1.00 8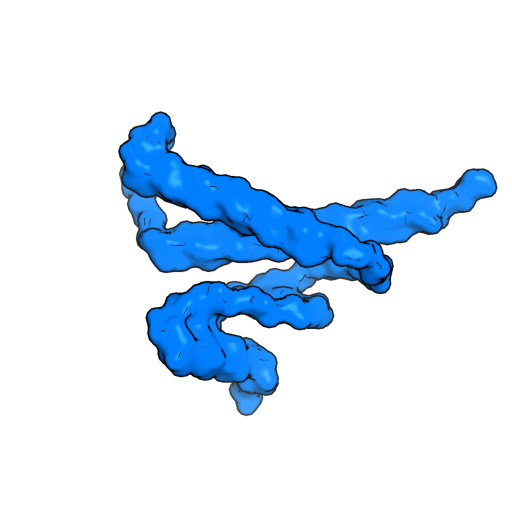3.12 88 LEU A O 1
ATOM 649 N N . ALA A 1 89 ? 4.380 0.399 -0.939 1.00 84.94 89 ALA A N 1
ATOM 650 C CA . ALA A 1 89 ? 3.745 1.709 -1.089 1.00 84.94 89 ALA A CA 1
ATOM 651 C C . ALA A 1 89 ? 2.503 1.849 -0.192 1.00 84.94 89 ALA A C 1
ATOM 653 O O . ALA A 1 89 ? 2.321 2.865 0.487 1.00 84.94 89 ALA A O 1
ATOM 654 N N . ALA A 1 90 ? 1.672 0.805 -0.144 1.00 82.06 90 ALA A N 1
ATOM 655 C CA . ALA A 1 90 ? 0.506 0.740 0.728 1.00 82.06 90 ALA A CA 1
ATOM 656 C C . ALA A 1 90 ? 0.902 0.759 2.217 1.00 82.06 90 ALA A C 1
ATOM 658 O O . ALA A 1 90 ? 0.309 1.502 3.006 1.00 82.06 90 ALA A O 1
ATOM 659 N N . PHE A 1 91 ? 1.931 -0.008 2.593 1.00 83.38 91 PHE A N 1
ATOM 660 C CA . PHE A 1 91 ? 2.467 -0.045 3.954 1.00 83.38 91 PHE A CA 1
ATOM 661 C C . PHE A 1 91 ? 3.007 1.322 4.384 1.00 83.38 91 PHE A C 1
ATOM 663 O O . PHE A 1 91 ? 2.635 1.828 5.444 1.00 83.38 91 PHE A O 1
ATOM 670 N N . GLY A 1 92 ? 3.824 1.957 3.539 1.00 83.06 92 GLY A N 1
ATOM 671 C CA . GLY A 1 92 ? 4.373 3.289 3.790 1.00 83.06 92 GLY A CA 1
ATOM 672 C C . GLY A 1 92 ? 3.278 4.338 3.975 1.00 83.06 92 GLY A C 1
ATOM 673 O O . GLY A 1 92 ? 3.321 5.119 4.926 1.00 83.06 92 GLY A O 1
ATOM 674 N N . GLY A 1 93 ? 2.249 4.324 3.123 1.00 80.88 93 GLY A N 1
ATOM 675 C CA . GLY A 1 93 ? 1.119 5.248 3.234 1.00 80.88 93 GLY A CA 1
ATOM 676 C C . GLY A 1 93 ? 0.330 5.081 4.535 1.00 80.88 93 GLY A C 1
ATOM 677 O O . GLY A 1 93 ? 0.020 6.073 5.208 1.00 80.88 93 GLY A O 1
ATOM 678 N N . SER A 1 94 ? 0.041 3.834 4.924 1.00 76.88 94 SER A N 1
ATOM 679 C CA . SER A 1 94 ? -0.619 3.530 6.203 1.00 76.88 94 SER A CA 1
ATOM 680 C C . SER A 1 94 ? 0.241 3.986 7.387 1.00 76.88 94 SER A C 1
ATOM 682 O O . SER A 1 94 ? -0.246 4.725 8.247 1.00 76.88 94 SER A O 1
ATOM 684 N N . ALA A 1 95 ? 1.537 3.664 7.392 1.00 79.88 95 ALA A N 1
ATOM 685 C CA . ALA A 1 95 ? 2.456 4.041 8.463 1.00 79.88 95 ALA A CA 1
ATOM 686 C C . ALA A 1 95 ? 2.547 5.562 8.665 1.00 79.88 95 ALA A C 1
ATOM 688 O O . ALA A 1 95 ? 2.407 6.044 9.792 1.00 79.88 95 ALA A O 1
ATOM 689 N N . VAL A 1 96 ? 2.709 6.326 7.578 1.00 79.69 96 VAL A N 1
ATOM 690 C CA . VAL A 1 96 ? 2.765 7.797 7.619 1.00 79.69 96 VAL A CA 1
ATOM 691 C C . VAL A 1 96 ? 1.475 8.372 8.198 1.00 79.69 96 VAL A C 1
ATOM 693 O O . VAL A 1 96 ? 1.513 9.218 9.091 1.00 79.69 96 VAL A O 1
ATOM 696 N N . THR A 1 97 ? 0.321 7.879 7.749 1.00 73.50 97 THR A N 1
ATOM 697 C CA . THR A 1 97 ? -0.979 8.381 8.217 1.00 73.50 97 THR A CA 1
ATOM 698 C C . THR A 1 97 ? -1.183 8.113 9.708 1.00 73.50 97 THR A C 1
ATOM 700 O O . THR A 1 97 ? -1.655 8.987 10.439 1.00 73.50 97 THR A O 1
ATOM 703 N N . ARG A 1 98 ? -0.787 6.928 10.191 1.00 73.31 98 ARG A N 1
ATOM 704 C CA . ARG A 1 98 ? -0.896 6.575 11.615 1.00 73.31 98 ARG A CA 1
ATOM 705 C C . ARG A 1 98 ? 0.064 7.392 12.478 1.00 73.31 98 ARG A C 1
ATOM 707 O O . ARG A 1 98 ? -0.342 7.860 13.541 1.00 73.31 98 ARG A O 1
ATOM 714 N N . MET A 1 99 ? 1.286 7.639 12.003 1.00 70.12 99 MET A N 1
ATOM 715 C CA . MET A 1 99 ? 2.258 8.487 12.698 1.00 70.12 99 MET A CA 1
ATOM 716 C C . MET A 1 99 ? 1.760 9.932 12.823 1.00 70.12 99 MET A C 1
ATOM 718 O O . MET A 1 99 ? 1.787 10.495 13.918 1.00 70.12 99 MET A O 1
ATOM 722 N N . LEU A 1 100 ? 1.229 10.504 11.738 1.00 68.50 100 LEU A N 1
ATOM 723 C CA . LEU A 1 100 ? 0.648 11.850 11.744 1.00 68.50 100 LEU A CA 1
ATOM 724 C C . LEU A 1 100 ? -0.541 11.951 12.705 1.00 68.50 100 LEU A C 1
ATOM 726 O O . LEU A 1 100 ? -0.620 12.894 13.494 1.00 68.50 100 LEU A O 1
ATOM 730 N N . ALA A 1 101 ? -1.435 10.959 12.701 1.00 64.69 101 ALA A N 1
ATOM 731 C CA . ALA A 1 101 ? -2.554 10.914 13.639 1.00 64.69 101 ALA A CA 1
ATOM 732 C C . ALA A 1 101 ? -2.079 10.878 15.103 1.00 64.69 101 ALA A C 1
ATOM 734 O O . ALA A 1 101 ? -2.676 11.528 15.964 1.00 64.69 101 ALA A O 1
ATOM 735 N N . THR A 1 102 ? -1.003 10.145 15.393 1.00 66.06 102 THR A N 1
ATOM 736 C CA . THR A 1 102 ? -0.430 10.040 16.741 1.00 66.06 102 THR A CA 1
ATOM 737 C C . THR A 1 102 ? 0.236 11.336 17.195 1.00 66.06 102 THR A C 1
ATOM 739 O O . THR A 1 102 ? -0.029 11.773 18.315 1.00 66.06 102 THR A O 1
ATOM 742 N N . SER A 1 103 ? 1.037 11.988 16.348 1.00 60.50 103 SER A N 1
ATOM 743 C CA . SER A 1 103 ? 1.673 13.273 16.682 1.00 60.50 103 SER A CA 1
ATOM 744 C C . SER A 1 103 ? 0.643 14.381 16.924 1.00 60.50 103 SER A C 1
ATOM 746 O O . SER A 1 103 ? 0.686 15.032 17.964 1.00 60.50 103 SER A O 1
ATOM 748 N N . LEU A 1 104 ? -0.371 14.505 16.058 1.00 57.72 104 LEU A N 1
ATOM 749 C CA . LEU A 1 104 ? -1.456 15.487 16.222 1.00 57.72 104 LEU A CA 1
ATOM 750 C C . LEU A 1 104 ? -2.295 15.254 17.486 1.00 57.72 104 LEU A C 1
ATOM 752 O O . LEU A 1 104 ? -2.869 16.186 18.052 1.00 57.72 104 LEU A O 1
ATOM 756 N N . CYS A 1 105 ? -2.417 14.000 17.926 1.00 56.94 105 CYS A N 1
ATOM 757 C CA . CYS A 1 105 ? -3.116 13.681 19.165 1.00 56.94 105 CYS A CA 1
ATOM 758 C C . CYS A 1 105 ? -2.297 14.069 20.406 1.00 56.94 105 CYS A C 1
ATOM 760 O O . CYS A 1 105 ? -2.903 14.376 21.428 1.00 56.94 105 CYS A O 1
ATOM 762 N N . LYS A 1 106 ? -0.958 14.070 20.317 1.00 57.66 106 LYS A N 1
ATOM 763 C CA . LYS A 1 106 ? -0.056 14.504 21.397 1.00 57.66 106 LYS A CA 1
ATOM 764 C C . LYS A 1 106 ? 0.001 16.029 21.519 1.00 57.66 106 LYS A C 1
ATOM 766 O O . LYS A 1 106 ? -0.109 16.541 22.628 1.00 57.66 106 LYS A O 1
ATOM 771 N N . GLU A 1 107 ? 0.071 16.748 20.399 1.00 56.91 107 GLU A N 1
ATOM 772 C CA . GLU A 1 107 ? 0.068 18.224 20.386 1.00 56.91 107 GLU A CA 1
ATOM 773 C C . GLU A 1 107 ? -1.244 18.818 20.927 1.00 56.91 107 GLU A C 1
ATOM 775 O O . GLU A 1 107 ? -1.246 19.866 21.557 1.00 56.91 107 GLU A O 1
ATOM 780 N N . GLY A 1 108 ? -2.376 18.124 20.762 1.00 52.22 108 GLY A N 1
ATOM 781 C CA . GLY A 1 108 ? -3.658 18.552 21.335 1.00 52.22 108 GLY A CA 1
ATOM 782 C C . GLY A 1 108 ? -3.809 18.333 22.847 1.00 52.22 108 GLY A C 1
ATOM 783 O O . GLY A 1 108 ? -4.875 18.638 23.380 1.00 52.22 108 GLY A O 1
ATOM 784 N N . THR A 1 109 ? -2.806 17.756 23.519 1.00 51.91 109 THR A N 1
ATOM 785 C CA . THR A 1 109 ? -2.833 17.445 24.961 1.00 51.91 109 THR A CA 1
ATOM 786 C C . THR A 1 109 ? -1.840 18.249 25.799 1.00 51.91 109 THR A C 1
ATOM 788 O O . THR A 1 109 ? -1.833 18.084 27.017 1.00 51.91 109 THR A O 1
ATOM 791 N N . GLU A 1 110 ? -1.038 19.132 25.197 1.00 44.81 110 GLU A N 1
ATOM 792 C CA . GLU A 1 110 ? -0.272 20.111 25.973 1.00 44.81 110 GLU A CA 1
ATOM 793 C C . GLU A 1 110 ? -1.213 21.226 26.465 1.00 44.81 110 GLU A C 1
ATOM 795 O O . GLU A 1 110 ? -1.884 21.864 25.649 1.00 44.81 110 GLU A O 1
ATOM 800 N N . PRO A 1 111 ? -1.327 21.451 27.789 1.00 48.25 111 PRO A N 1
ATOM 801 C CA . PRO A 1 111 ? -2.122 22.549 28.314 1.00 48.25 111 PRO A CA 1
ATOM 802 C C . PRO A 1 111 ? -1.397 23.875 28.046 1.00 48.25 111 PRO A C 1
ATOM 804 O O . PRO A 1 111 ? -0.260 24.058 28.481 1.00 48.25 111 PRO A O 1
ATOM 807 N N . THR A 1 112 ? -2.063 24.779 27.325 1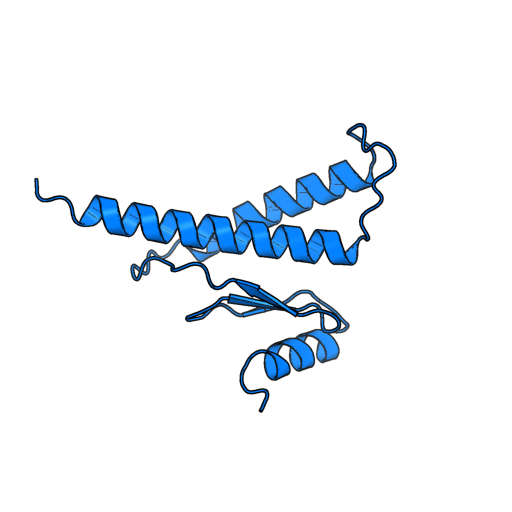.00 45.34 112 THR A N 1
ATOM 808 C CA . THR A 1 112 ? -1.751 26.220 27.286 1.00 45.34 112 THR A CA 1
ATOM 809 C C . THR A 1 112 ? -1.950 26.872 28.643 1.00 45.34 112 THR A C 1
ATOM 811 O O . THR A 1 112 ? -2.973 26.529 29.285 1.00 45.34 112 THR A O 1
#